Protein AF-A0A512AVW4-F1 (afdb_monomer_lite)

pLDDT: mean 85.61, std 10.14, range [58.06, 97.06]

Radius of gyration: 28.13 Å; chains: 1; bounding box: 55×37×77 Å

Structure (mmCIF, N/CA/C/O backbone):
data_AF-A0A512AVW4-F1
#
_entry.id   AF-A0A512AVW4-F1
#
loop_
_atom_site.group_PDB
_atom_site.id
_atom_site.type_symbol
_atom_site.label_atom_id
_atom_site.label_alt_id
_atom_site.label_comp_id
_atom_site.label_asym_id
_atom_site.label_entity_id
_atom_site.label_seq_id
_atom_site.pdbx_PDB_ins_code
_atom_site.Cartn_x
_atom_site.Cartn_y
_atom_site.Cartn_z
_atom_site.occupancy
_atom_site.B_iso_or_equiv
_atom_site.auth_seq_id
_atom_site.auth_comp_id
_atom_site.auth_asym_id
_atom_site.auth_atom_id
_atom_site.pdbx_PDB_model_num
ATOM 1 N N . MET A 1 1 ? 30.936 25.346 -22.991 1.00 81.38 1 MET A N 1
ATOM 2 C CA . MET A 1 1 ? 30.739 24.029 -23.639 1.00 81.38 1 MET A CA 1
ATOM 3 C C . MET A 1 1 ? 31.041 22.878 -22.681 1.00 81.38 1 MET A C 1
ATOM 5 O O . MET A 1 1 ? 30.125 22.125 -22.398 1.00 81.38 1 MET A O 1
ATOM 9 N N . TYR A 1 2 ? 32.240 22.809 -22.085 1.00 86.19 2 TYR A N 1
ATOM 10 C CA . TYR A 1 2 ? 32.635 21.758 -21.125 1.00 86.19 2 TYR A CA 1
ATOM 11 C C . TYR A 1 2 ? 31.636 21.516 -19.975 1.00 86.19 2 TYR A C 1
ATOM 13 O O . TYR A 1 2 ? 31.225 20.385 -19.739 1.00 86.19 2 TYR A O 1
ATOM 21 N N . TYR A 1 3 ? 31.170 22.583 -19.317 1.00 88.94 3 TYR A N 1
ATOM 22 C CA . TYR A 1 3 ? 30.207 22.463 -18.216 1.00 88.94 3 TYR A CA 1
ATOM 23 C C . TYR A 1 3 ? 28.861 21.863 -18.637 1.00 88.94 3 TYR A C 1
ATOM 25 O O . TYR A 1 3 ? 28.281 21.109 -17.873 1.00 88.94 3 TYR A O 1
ATOM 33 N N . SER A 1 4 ? 28.386 22.131 -19.858 1.00 90.50 4 SER A N 1
ATOM 34 C CA . SER A 1 4 ? 27.117 21.572 -20.343 1.00 90.50 4 SER A CA 1
ATOM 35 C C . SER A 1 4 ? 27.211 20.056 -20.533 1.00 90.50 4 SER A C 1
ATOM 37 O O . SER A 1 4 ? 26.312 19.335 -20.112 1.00 90.50 4 SER A O 1
ATOM 39 N N . THR A 1 5 ? 28.319 19.564 -21.093 1.00 91.88 5 THR A N 1
ATOM 40 C CA . THR A 1 5 ? 28.571 18.124 -21.238 1.00 91.88 5 THR A CA 1
ATOM 41 C C . THR A 1 5 ? 28.745 17.444 -19.880 1.00 91.88 5 THR A C 1
ATOM 43 O O . THR A 1 5 ? 28.221 16.355 -19.665 1.00 91.88 5 THR A O 1
ATOM 46 N N . LEU A 1 6 ? 29.434 18.102 -18.942 1.00 92.88 6 LEU A N 1
ATOM 47 C CA . LEU A 1 6 ? 29.630 17.585 -17.589 1.00 92.88 6 LEU A CA 1
ATOM 48 C C . LEU A 1 6 ? 28.314 17.521 -16.796 1.00 92.88 6 LEU A C 1
ATOM 50 O O . LEU A 1 6 ? 28.063 16.531 -16.116 1.00 92.88 6 LEU A O 1
ATOM 54 N N . THR A 1 7 ? 27.448 18.532 -16.918 1.00 91.06 7 THR A N 1
ATOM 55 C CA . THR A 1 7 ? 26.108 18.517 -16.312 1.00 91.06 7 THR A CA 1
ATOM 56 C C . THR A 1 7 ? 25.256 17.376 -16.863 1.00 91.06 7 THR A C 1
ATOM 58 O O . THR A 1 7 ? 24.631 16.673 -16.074 1.00 91.06 7 THR A O 1
ATOM 61 N N . LEU A 1 8 ? 25.269 17.138 -18.180 1.00 91.75 8 LEU A N 1
ATOM 62 C CA . LEU A 1 8 ? 24.544 16.012 -18.781 1.00 91.75 8 LEU A CA 1
ATOM 63 C C . LEU A 1 8 ? 25.033 14.665 -18.231 1.00 91.75 8 LEU A C 1
ATOM 65 O O . LEU A 1 8 ? 24.222 13.840 -17.828 1.00 91.75 8 LEU A O 1
ATOM 69 N N . LEU A 1 9 ? 26.349 14.471 -18.117 1.00 92.31 9 LEU A N 1
ATOM 70 C CA . LEU A 1 9 ? 26.935 13.236 -17.586 1.00 92.31 9 LEU A CA 1
ATOM 71 C C . LEU A 1 9 ? 26.539 12.976 -16.121 1.00 92.31 9 LEU A C 1
ATOM 73 O O . LEU A 1 9 ? 26.234 11.842 -15.755 1.00 92.31 9 LEU A O 1
ATOM 77 N N . ILE A 1 10 ? 26.502 14.020 -15.286 1.00 89.56 10 ILE A N 1
ATOM 78 C CA . ILE A 1 10 ? 26.073 13.915 -13.881 1.00 89.56 10 ILE A CA 1
ATOM 79 C C . ILE A 1 10 ? 24.576 13.577 -13.777 1.00 89.56 10 ILE A C 1
ATOM 81 O O . ILE A 1 10 ? 24.188 12.799 -12.906 1.00 89.56 10 ILE A O 1
ATOM 85 N N . MET A 1 11 ? 23.733 14.113 -14.668 1.00 87.94 11 MET A N 1
ATOM 86 C CA . MET A 1 11 ? 22.302 13.779 -14.710 1.00 87.94 11 MET A CA 1
ATOM 87 C C . MET A 1 11 ? 22.060 12.318 -15.117 1.00 87.94 11 MET A C 1
ATOM 89 O O . MET A 1 11 ? 21.260 11.642 -14.470 1.00 87.94 11 MET A O 1
ATOM 93 N N . GLU A 1 12 ? 22.784 11.812 -16.121 1.00 89.81 12 GLU A N 1
ATOM 94 C CA . GLU A 1 12 ? 22.723 10.398 -16.525 1.00 89.81 12 GLU A CA 1
ATOM 95 C C . GLU A 1 12 ? 23.142 9.466 -15.378 1.00 89.81 12 GLU A C 1
ATOM 97 O O . GLU A 1 12 ? 22.463 8.482 -15.080 1.00 89.81 12 GLU A O 1
ATOM 102 N N . LEU A 1 13 ? 24.217 9.812 -14.661 1.00 86.94 13 LEU A N 1
ATOM 103 C CA . LEU A 1 13 ? 24.683 9.034 -13.514 1.00 86.94 13 LEU A CA 1
ATOM 104 C C . LEU A 1 13 ? 23.662 9.028 -12.365 1.00 86.94 13 LEU A C 1
ATOM 106 O O . LEU A 1 13 ? 23.423 7.982 -11.765 1.00 86.94 13 LEU A O 1
ATOM 110 N N . ASN A 1 14 ? 23.029 10.167 -12.073 1.00 83.75 14 ASN A N 1
ATOM 111 C CA . ASN A 1 14 ? 22.021 10.271 -11.018 1.00 83.75 14 ASN A CA 1
ATOM 112 C C . ASN A 1 14 ? 20.782 9.404 -11.308 1.00 83.75 14 ASN A C 1
ATOM 114 O O . ASN A 1 14 ? 20.255 8.777 -10.396 1.00 83.75 14 ASN A O 1
ATOM 118 N N . ASN A 1 15 ? 20.347 9.310 -12.568 1.00 80.44 15 ASN A N 1
ATOM 119 C CA . ASN A 1 15 ? 19.218 8.458 -12.960 1.00 80.44 15 ASN A CA 1
ATOM 120 C C . ASN A 1 15 ? 19.537 6.961 -12.824 1.00 80.44 15 ASN A C 1
ATOM 122 O O . ASN A 1 15 ? 18.704 6.192 -12.344 1.00 80.44 15 ASN A O 1
ATOM 126 N N . VAL A 1 16 ? 20.752 6.545 -13.195 1.00 82.94 16 VAL A N 1
ATOM 127 C CA . VAL A 1 16 ? 21.211 5.156 -13.022 1.00 82.94 16 VAL A CA 1
ATOM 128 C C . VAL A 1 16 ? 21.349 4.806 -11.540 1.00 82.94 16 VAL A C 1
ATOM 130 O O . VAL A 1 16 ? 20.926 3.734 -11.113 1.00 82.94 16 VAL A O 1
ATOM 133 N N . LEU A 1 17 ? 21.887 5.720 -10.730 1.00 77.31 17 LEU A N 1
ATOM 134 C CA . LEU A 1 17 ? 21.970 5.538 -9.281 1.00 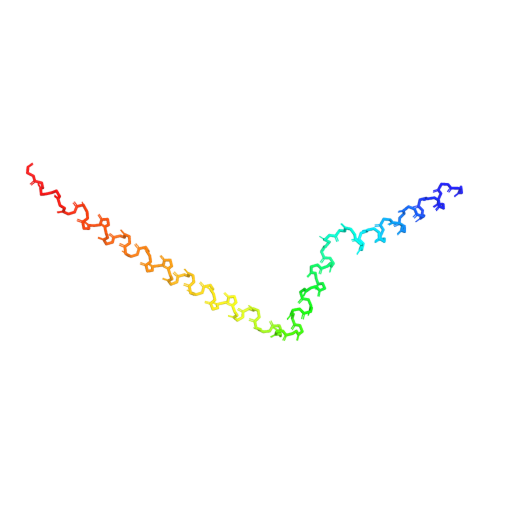77.31 17 LEU A CA 1
ATOM 135 C C . LEU A 1 17 ? 20.587 5.532 -8.620 1.00 77.31 17 LEU A C 1
ATOM 137 O O . LEU A 1 17 ? 20.373 4.750 -7.699 1.00 77.31 17 LEU A O 1
ATOM 141 N N . ALA A 1 18 ? 19.633 6.330 -9.107 1.00 73.38 18 ALA A N 1
ATOM 142 C CA . ALA A 1 18 ? 18.251 6.300 -8.634 1.00 73.38 18 ALA A CA 1
ATOM 143 C C . ALA A 1 18 ? 17.571 4.948 -8.905 1.00 73.38 18 ALA A C 1
ATOM 145 O O . ALA A 1 18 ? 16.785 4.507 -8.075 1.00 73.38 18 ALA A O 1
ATOM 146 N N . PHE A 1 19 ? 17.915 4.274 -10.009 1.00 73.19 19 PHE A N 1
ATOM 147 C CA . PHE A 1 19 ? 17.425 2.931 -10.346 1.00 73.19 19 PHE A CA 1
ATOM 148 C C . PHE A 1 19 ? 18.084 1.800 -9.531 1.00 73.19 19 PHE A C 1
ATOM 150 O O . PHE A 1 19 ? 17.540 0.709 -9.441 1.00 73.19 19 PHE A O 1
ATOM 157 N N . ILE A 1 20 ? 19.279 2.016 -8.966 1.00 71.31 20 ILE A N 1
ATOM 158 C CA . ILE A 1 20 ? 20.034 0.965 -8.251 1.00 71.31 20 ILE A CA 1
ATOM 159 C C . ILE A 1 20 ? 20.004 1.158 -6.724 1.00 71.31 20 ILE A C 1
ATOM 161 O O . ILE A 1 20 ? 20.059 0.181 -5.980 1.00 71.31 20 ILE A O 1
ATOM 165 N N . GLY A 1 21 ? 19.953 2.400 -6.238 1.00 66.94 21 GLY A N 1
ATOM 166 C CA . GLY A 1 21 ? 20.176 2.745 -4.828 1.00 66.94 21 GLY A CA 1
ATOM 167 C C . GLY A 1 21 ? 19.002 3.405 -4.106 1.00 66.94 21 GLY A C 1
ATOM 168 O O . GLY A 1 21 ? 19.069 3.584 -2.890 1.00 66.94 21 GLY A O 1
ATOM 169 N N . GLY A 1 22 ? 17.932 3.778 -4.807 1.00 66.94 22 GLY A N 1
ATOM 170 C CA . GLY A 1 22 ? 16.736 4.332 -4.186 1.00 66.94 22 GLY A CA 1
ATOM 171 C C . GLY A 1 22 ? 15.637 3.288 -4.182 1.00 66.94 22 GLY A C 1
ATOM 172 O O . GLY A 1 22 ? 15.220 2.867 -5.248 1.00 66.94 22 GLY A O 1
ATOM 173 N N . LEU A 1 23 ? 15.102 2.916 -3.015 1.00 63.66 23 LEU A N 1
ATOM 174 C CA . LEU A 1 23 ? 13.738 2.378 -2.951 1.00 63.66 23 LEU A CA 1
ATOM 175 C C . LEU A 1 23 ? 12.781 3.518 -3.325 1.00 63.66 23 LEU A C 1
ATOM 177 O O . LEU A 1 23 ? 12.165 4.149 -2.465 1.00 63.66 23 LEU A O 1
ATOM 181 N N . GLY A 1 24 ? 12.761 3.869 -4.607 1.00 74.56 24 GLY A N 1
ATOM 182 C CA . GLY A 1 24 ? 11.934 4.925 -5.143 1.00 74.56 24 GLY A CA 1
ATOM 183 C C . GLY A 1 24 ? 10.496 4.450 -5.278 1.00 74.56 24 GLY A C 1
ATOM 184 O O . GLY A 1 24 ? 10.181 3.259 -5.215 1.00 74.56 24 GLY A O 1
ATOM 185 N N . THR A 1 25 ? 9.597 5.397 -5.539 1.00 80.19 25 THR A N 1
ATOM 186 C CA . THR A 1 25 ? 8.205 5.102 -5.912 1.00 80.19 25 THR A CA 1
ATOM 187 C C . THR A 1 25 ? 8.128 4.083 -7.059 1.00 80.19 25 THR A C 1
ATOM 189 O O . THR A 1 25 ? 7.182 3.302 -7.123 1.00 80.19 25 THR A O 1
ATOM 192 N N . SER A 1 26 ? 9.141 4.054 -7.929 1.00 81.12 26 SER A N 1
ATOM 193 C CA . SER A 1 26 ? 9.277 3.135 -9.059 1.00 81.12 26 SER A CA 1
ATOM 194 C C . SER A 1 26 ? 9.423 1.663 -8.643 1.00 81.12 26 SER A C 1
ATOM 196 O O . SER A 1 26 ? 8.629 0.849 -9.111 1.00 81.12 26 SER A O 1
ATOM 198 N N . GLU A 1 27 ? 10.349 1.291 -7.748 1.00 82.00 27 GLU A N 1
ATOM 199 C CA . GLU A 1 27 ? 10.467 -0.093 -7.246 1.00 82.00 27 GLU A CA 1
ATOM 200 C C . GLU A 1 27 ? 9.179 -0.557 -6.575 1.00 82.00 27 GLU A C 1
ATOM 202 O O . GLU A 1 27 ? 8.698 -1.661 -6.836 1.00 82.00 27 GLU A O 1
ATOM 207 N N . VAL A 1 28 ? 8.605 0.295 -5.719 1.00 86.38 28 VAL A N 1
ATOM 208 C CA . VAL A 1 28 ? 7.359 -0.024 -5.014 1.00 86.38 28 VAL A CA 1
ATOM 209 C C . VAL A 1 28 ? 6.246 -0.296 -6.021 1.00 86.38 28 VAL A C 1
ATOM 211 O O . VAL A 1 28 ? 5.508 -1.265 -5.853 1.00 86.38 28 VAL A O 1
ATOM 214 N N . LEU A 1 29 ? 6.158 0.499 -7.094 1.00 88.69 29 LEU A N 1
ATOM 215 C CA . LEU A 1 29 ? 5.199 0.301 -8.178 1.00 88.69 29 LEU A CA 1
ATOM 216 C C . LEU A 1 29 ? 5.432 -1.029 -8.911 1.00 88.69 29 LEU A C 1
ATOM 218 O O . LEU A 1 29 ? 4.475 -1.764 -9.141 1.00 88.69 29 LEU A O 1
ATOM 222 N N . VAL A 1 30 ? 6.681 -1.369 -9.240 1.00 89.19 30 VAL A N 1
ATOM 223 C CA . VAL A 1 30 ? 7.026 -2.637 -9.910 1.00 89.19 30 VAL A CA 1
ATOM 224 C C . VAL A 1 30 ? 6.662 -3.836 -9.033 1.00 89.19 30 VAL A C 1
ATOM 226 O O . VAL A 1 30 ? 6.011 -4.766 -9.510 1.00 89.19 30 VAL A O 1
ATOM 229 N N . ILE A 1 31 ? 7.003 -3.803 -7.743 1.00 88.69 31 ILE A N 1
ATOM 230 C CA . ILE A 1 31 ? 6.641 -4.856 -6.785 1.00 88.69 31 ILE A CA 1
ATOM 231 C C . ILE A 1 31 ? 5.115 -4.978 -6.681 1.00 88.69 31 ILE A C 1
ATOM 233 O O . ILE A 1 31 ? 4.583 -6.087 -6.732 1.00 88.69 31 ILE A O 1
ATOM 237 N N . LEU A 1 32 ? 4.395 -3.852 -6.601 1.00 89.69 32 LEU A N 1
ATOM 238 C CA . LEU A 1 32 ? 2.930 -3.827 -6.601 1.00 89.69 32 LEU A CA 1
ATOM 239 C C . LEU A 1 32 ? 2.355 -4.493 -7.850 1.00 89.69 32 LEU A C 1
ATOM 241 O O . LEU A 1 32 ? 1.444 -5.306 -7.733 1.00 89.69 32 LEU A O 1
ATOM 245 N N . VAL A 1 33 ? 2.898 -4.192 -9.032 1.00 91.94 33 VAL A N 1
ATOM 246 C CA . VAL A 1 33 ? 2.472 -4.803 -10.298 1.00 91.94 33 VAL A CA 1
ATOM 247 C C . VAL A 1 33 ? 2.714 -6.311 -10.288 1.00 91.94 33 VAL A C 1
ATOM 249 O O . VAL A 1 33 ? 1.811 -7.064 -10.646 1.00 91.94 33 VAL A O 1
ATOM 252 N N . VAL A 1 34 ? 3.876 -6.779 -9.826 1.00 92.25 34 VAL A N 1
ATOM 253 C CA . VAL A 1 34 ? 4.167 -8.219 -9.721 1.00 92.25 34 VAL A CA 1
ATOM 254 C C . VAL A 1 34 ? 3.186 -8.912 -8.770 1.00 92.25 34 VAL A C 1
ATOM 256 O O . VAL A 1 34 ? 2.597 -9.930 -9.129 1.00 92.25 34 VAL A O 1
ATOM 259 N N . ILE A 1 35 ? 2.935 -8.343 -7.588 1.00 91.81 35 ILE A N 1
ATOM 260 C CA . ILE A 1 35 ? 1.957 -8.877 -6.625 1.00 91.81 35 ILE A CA 1
ATOM 261 C C . ILE A 1 35 ? 0.547 -8.886 -7.236 1.00 91.81 35 ILE A C 1
ATOM 263 O O . ILE A 1 35 ? -0.180 -9.869 -7.096 1.00 91.81 35 ILE A O 1
ATOM 267 N N . LEU A 1 36 ? 0.156 -7.829 -7.950 1.00 91.88 36 LEU A N 1
ATOM 268 C CA . LEU A 1 36 ? -1.133 -7.738 -8.640 1.00 91.88 36 LEU A CA 1
ATOM 269 C C . LEU A 1 36 ? -1.275 -8.773 -9.763 1.00 91.88 36 LEU A C 1
ATOM 271 O O . LEU A 1 36 ? -2.384 -9.253 -9.978 1.00 91.88 36 LEU A O 1
ATOM 275 N N . LEU A 1 37 ? -0.197 -9.132 -10.462 1.00 92.06 37 LEU A N 1
ATOM 276 C CA . LEU A 1 37 ? -0.212 -10.191 -11.475 1.00 92.06 37 LEU A CA 1
ATOM 277 C C . LEU A 1 37 ? -0.325 -11.584 -10.844 1.00 92.06 37 LEU A C 1
ATOM 279 O O . LEU A 1 37 ? -1.081 -12.412 -11.344 1.00 92.06 37 LEU A O 1
ATOM 283 N N . LEU A 1 38 ? 0.379 -11.834 -9.735 1.00 92.06 38 LEU A N 1
ATOM 284 C CA . LEU A 1 38 ? 0.357 -13.127 -9.042 1.00 92.06 38 LEU A CA 1
ATOM 285 C C . LEU A 1 38 ? -0.966 -13.380 -8.308 1.00 92.06 38 LEU A C 1
ATOM 287 O O . LEU A 1 38 ? -1.553 -14.454 -8.421 1.00 92.06 38 LEU A O 1
ATOM 291 N N . PHE A 1 39 ? -1.442 -12.395 -7.546 1.00 90.38 39 PHE A N 1
ATOM 292 C CA . PHE A 1 39 ? -2.639 -12.533 -6.714 1.00 90.38 39 PHE A CA 1
ATOM 293 C C . PHE A 1 39 ? -3.912 -12.024 -7.400 1.00 90.38 39 PHE A C 1
ATOM 295 O O . PHE A 1 39 ? -5.015 -12.416 -7.017 1.00 90.38 39 PHE A O 1
ATOM 302 N N . GLY A 1 40 ? -3.785 -11.175 -8.419 1.00 86.81 40 GLY A N 1
ATOM 303 C CA . GLY A 1 40 ? -4.899 -10.510 -9.087 1.00 86.81 40 GLY A CA 1
ATOM 304 C C . GLY A 1 40 ? -5.312 -9.206 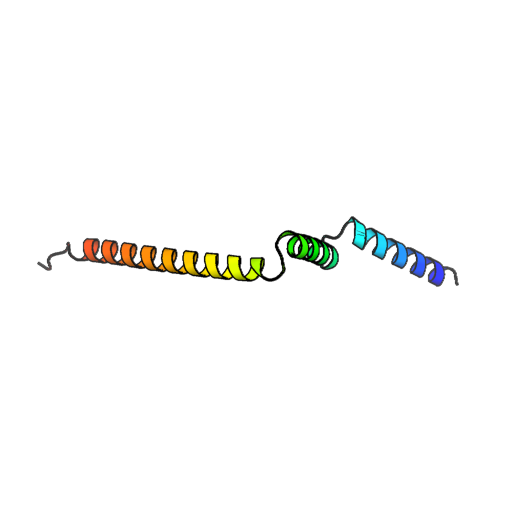-8.397 1.00 86.81 40 GLY A C 1
ATOM 305 O O . GLY A 1 40 ? -5.417 -9.125 -7.170 1.00 86.81 40 GLY A O 1
ATOM 306 N N . ALA A 1 41 ? -5.669 -8.193 -9.193 1.00 85.06 41 ALA A N 1
ATOM 307 C CA . ALA A 1 41 ? -6.100 -6.877 -8.699 1.00 85.06 41 ALA A CA 1
ATOM 308 C C . ALA A 1 41 ? -7.321 -6.900 -7.766 1.00 85.06 41 ALA A C 1
ATOM 310 O O . ALA A 1 41 ? -7.512 -5.991 -6.962 1.00 85.06 41 ALA A O 1
ATOM 311 N N . LYS A 1 42 ? -8.139 -7.955 -7.843 1.00 85.69 42 LYS A N 1
ATOM 312 C CA . LYS A 1 42 ? -9.328 -8.119 -6.999 1.00 85.69 42 LYS A CA 1
ATOM 313 C C . LYS A 1 42 ? -9.028 -8.721 -5.625 1.00 85.69 42 LYS A C 1
ATOM 315 O O . LYS A 1 42 ? -9.791 -8.467 -4.700 1.00 85.69 42 LYS A O 1
ATOM 320 N N . ARG A 1 43 ? -7.927 -9.465 -5.455 1.00 87.38 43 ARG A N 1
ATOM 321 C CA . ARG A 1 43 ? -7.671 -10.191 -4.199 1.00 87.38 43 ARG A CA 1
ATOM 322 C C . ARG A 1 43 ? -7.081 -9.325 -3.096 1.00 87.38 43 ARG A C 1
ATOM 324 O O . ARG A 1 43 ? -7.446 -9.510 -1.944 1.00 87.38 43 ARG A O 1
ATOM 331 N N . ILE A 1 44 ? -6.255 -8.332 -3.423 1.00 88.94 44 ILE A N 1
ATOM 332 C CA . ILE A 1 44 ? -5.738 -7.373 -2.428 1.00 88.94 44 ILE A CA 1
ATOM 333 C C . ILE A 1 44 ? -6.870 -6.634 -1.683 1.00 88.94 44 ILE A C 1
ATOM 335 O O . ILE A 1 44 ? -6.887 -6.680 -0.451 1.00 88.94 44 ILE A O 1
ATOM 339 N N . PRO A 1 45 ? -7.845 -5.986 -2.359 1.00 86.25 45 PRO A N 1
ATOM 340 C CA . PRO A 1 45 ? -8.925 -5.288 -1.659 1.00 86.25 45 PRO A CA 1
ATOM 341 C C . PRO A 1 45 ? -9.878 -6.245 -0.934 1.00 86.25 45 PRO A C 1
ATOM 343 O O . PRO A 1 45 ? -10.468 -5.867 0.075 1.00 86.25 45 PRO A O 1
ATOM 346 N N . GLU A 1 46 ? -10.039 -7.474 -1.421 1.00 91.62 46 GLU A N 1
ATOM 347 C CA . GLU A 1 46 ? -10.854 -8.501 -0.770 1.00 91.62 46 GLU A CA 1
ATOM 348 C C . GLU A 1 46 ? -10.220 -8.978 0.546 1.00 91.62 46 GLU A C 1
ATOM 350 O O . GLU A 1 46 ? -10.889 -8.982 1.581 1.00 91.62 46 GLU A O 1
ATOM 355 N N . LEU A 1 47 ? -8.910 -9.249 0.542 1.00 91.50 47 LEU A N 1
ATOM 356 C CA . LEU A 1 47 ? -8.134 -9.563 1.744 1.00 91.50 47 LEU A CA 1
ATOM 357 C C . LEU A 1 47 ? -8.132 -8.394 2.734 1.00 91.50 47 LEU A C 1
ATOM 359 O O . LEU A 1 47 ? -8.386 -8.597 3.918 1.00 91.50 47 LEU A O 1
ATOM 363 N N . ALA A 1 48 ? -7.922 -7.164 2.259 1.00 93.12 48 ALA A N 1
ATOM 364 C CA . ALA A 1 48 ? -7.953 -5.973 3.105 1.00 93.12 48 ALA A CA 1
ATOM 365 C C . ALA A 1 48 ? -9.324 -5.768 3.771 1.00 93.12 48 ALA A C 1
ATOM 367 O O . ALA A 1 48 ? -9.397 -5.448 4.957 1.00 93.12 48 ALA A O 1
ATOM 368 N N . LYS A 1 49 ? -10.424 -5.999 3.039 1.00 94.88 49 LYS A N 1
ATOM 369 C CA . LYS A 1 49 ? -11.785 -5.949 3.598 1.00 94.88 49 LYS A CA 1
ATOM 370 C C . LYS A 1 49 ? -12.016 -7.046 4.636 1.00 94.88 49 LYS A C 1
ATOM 372 O O . LYS A 1 49 ? -12.606 -6.759 5.675 1.00 94.88 49 LYS A O 1
ATOM 377 N N . GLY A 1 50 ? -11.563 -8.273 4.371 1.00 95.69 50 GLY A N 1
ATOM 378 C CA . GLY A 1 50 ? -11.665 -9.391 5.313 1.00 95.69 50 GLY A CA 1
ATOM 379 C C . GLY A 1 50 ? -10.893 -9.129 6.607 1.00 95.69 50 GLY A C 1
ATOM 380 O O . GLY A 1 50 ? -11.465 -9.201 7.693 1.00 95.69 50 GLY A O 1
ATOM 381 N N . LEU A 1 51 ? -9.628 -8.720 6.488 1.00 96.31 51 LEU A N 1
ATOM 382 C CA . LEU A 1 51 ? -8.781 -8.338 7.621 1.00 96.31 51 LEU A CA 1
ATOM 383 C C . LEU A 1 51 ? -9.370 -7.155 8.397 1.00 96.31 51 LEU A C 1
ATOM 385 O O . LEU A 1 51 ? -9.417 -7.191 9.621 1.00 96.31 51 LEU A O 1
ATOM 389 N N . GLY A 1 52 ? -9.871 -6.129 7.704 1.00 96.00 52 GLY A N 1
ATOM 390 C CA . GLY A 1 52 ? -10.479 -4.961 8.343 1.00 96.00 52 GLY A CA 1
ATOM 391 C C . GLY A 1 52 ? -11.723 -5.305 9.164 1.00 96.00 52 GLY A C 1
ATOM 392 O O . GLY A 1 52 ? -11.892 -4.785 10.266 1.00 96.00 52 GLY A O 1
ATOM 393 N N . LYS A 1 53 ? -12.571 -6.213 8.662 1.00 96.88 53 LYS A N 1
ATOM 394 C CA . LYS A 1 53 ? -13.712 -6.733 9.428 1.00 96.88 53 LYS A CA 1
ATOM 395 C C . LYS A 1 53 ? -13.251 -7.535 10.643 1.00 96.88 53 LYS A C 1
ATOM 397 O O . LYS A 1 53 ? -13.692 -7.230 11.744 1.00 96.88 53 LYS A O 1
ATOM 402 N N . GLY A 1 54 ? -12.310 -8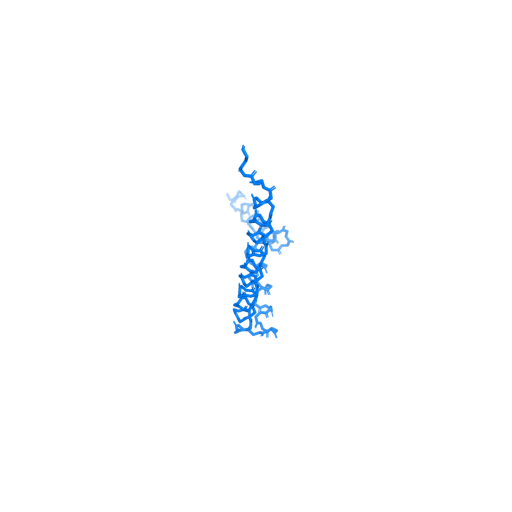.463 10.461 1.00 96.94 54 GLY A N 1
ATOM 403 C CA . GLY A 1 54 ? -11.786 -9.278 11.560 1.00 96.94 54 GLY A CA 1
ATOM 404 C C . GLY A 1 54 ? -11.142 -8.444 12.672 1.00 96.94 54 GLY A C 1
ATOM 405 O O . GLY A 1 54 ? -11.417 -8.666 13.846 1.00 96.94 54 GLY A O 1
ATOM 406 N N . ILE A 1 55 ? -10.351 -7.423 12.322 1.00 97.06 55 ILE A N 1
ATOM 407 C CA . ILE A 1 55 ? -9.752 -6.498 13.300 1.00 97.06 55 ILE A CA 1
ATOM 408 C C . ILE A 1 55 ? -10.835 -5.720 14.059 1.00 97.06 55 ILE A C 1
ATOM 410 O O . ILE A 1 55 ? -10.707 -5.504 15.264 1.00 97.06 55 ILE A O 1
ATOM 414 N N . ARG A 1 56 ? -11.898 -5.286 13.371 1.00 96.62 56 ARG A N 1
ATOM 415 C CA . ARG A 1 56 ? -13.009 -4.564 14.000 1.00 96.62 56 ARG A CA 1
ATOM 416 C C . ARG A 1 56 ? -13.768 -5.453 14.982 1.00 96.62 56 ARG A C 1
ATOM 418 O O . ARG A 1 56 ? -13.934 -5.053 16.126 1.00 96.62 56 ARG A O 1
ATOM 425 N N . GLU A 1 57 ? -14.157 -6.650 14.556 1.00 96.81 57 GLU A N 1
ATOM 426 C CA . GLU A 1 57 ? -14.851 -7.629 15.403 1.00 96.81 57 GLU A CA 1
ATOM 427 C C . GLU A 1 57 ? -14.004 -8.010 16.624 1.00 96.81 57 GLU A C 1
ATOM 429 O O . GLU A 1 57 ? -14.498 -8.003 17.749 1.00 96.81 57 GLU A O 1
ATOM 434 N N . PHE A 1 58 ? -12.701 -8.240 16.428 1.00 96.81 58 PHE A N 1
ATOM 435 C CA . PHE A 1 58 ? -11.770 -8.522 17.520 1.00 96.81 58 PHE A CA 1
ATOM 436 C C . PHE A 1 58 ? -11.689 -7.367 18.528 1.00 96.81 58 PHE A C 1
ATOM 438 O O . PHE A 1 58 ? -11.701 -7.582 19.744 1.00 96.81 58 PHE A O 1
ATOM 445 N N . LYS A 1 59 ? -11.626 -6.124 18.037 1.00 95.81 59 LYS A N 1
ATOM 446 C CA . LYS A 1 59 ? -11.595 -4.925 18.881 1.00 95.81 59 LYS A CA 1
ATOM 447 C C . LYS A 1 59 ? -12.893 -4.746 19.668 1.00 95.81 59 LYS A C 1
ATOM 449 O O . LYS A 1 59 ? -12.828 -4.399 20.846 1.00 95.81 59 LYS A O 1
ATOM 454 N N . ASP A 1 60 ? -14.037 -4.962 19.028 1.00 96.25 60 ASP A N 1
ATOM 455 C CA . ASP A 1 60 ? -15.352 -4.816 19.650 1.00 96.25 60 ASP A CA 1
ATOM 456 C C . ASP A 1 60 ? -15.542 -5.867 20.757 1.00 96.25 60 ASP A C 1
ATOM 458 O O . ASP A 1 60 ? -15.841 -5.496 21.893 1.00 96.25 60 ASP A O 1
ATOM 462 N N . ALA A 1 61 ? -15.213 -7.136 20.486 1.00 95.06 61 ALA A N 1
ATOM 463 C CA . ALA A 1 61 ? -15.243 -8.206 21.487 1.00 95.06 61 ALA A CA 1
ATOM 464 C C . ALA A 1 61 ? -14.295 -7.928 22.667 1.00 95.06 61 ALA A C 1
ATOM 466 O O . ALA A 1 61 ? -14.666 -8.072 23.829 1.00 95.06 61 ALA A O 1
ATOM 467 N N . THR A 1 62 ? -13.075 -7.455 22.391 1.00 95.50 62 THR A N 1
ATOM 468 C CA . THR A 1 62 ? -12.115 -7.092 23.449 1.00 95.50 62 THR A CA 1
ATOM 469 C C . THR A 1 62 ? -12.642 -5.951 24.326 1.00 95.50 62 THR A C 1
ATOM 471 O O . THR A 1 62 ? -12.407 -5.930 25.534 1.00 95.50 62 THR A O 1
ATOM 474 N N . LYS A 1 63 ? -13.353 -4.984 23.733 1.00 94.75 63 LYS A N 1
ATOM 475 C CA . LYS A 1 63 ? -13.928 -3.849 24.462 1.00 94.75 63 LYS A CA 1
ATOM 476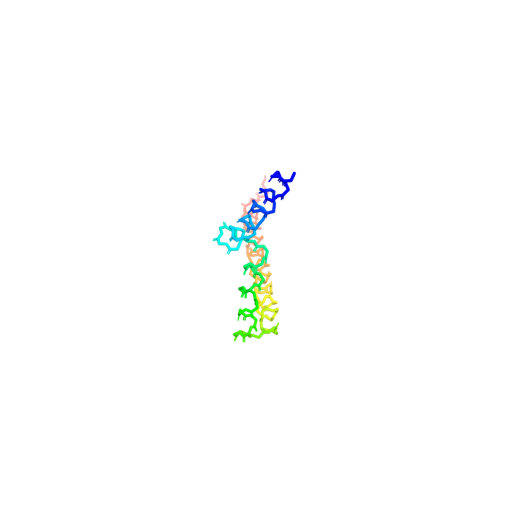 C C . LYS A 1 63 ? -15.077 -4.278 25.372 1.00 94.75 63 LYS A C 1
ATOM 478 O O . LYS A 1 63 ? -15.143 -3.788 26.495 1.00 94.75 63 LYS A O 1
ATOM 483 N N . GLU A 1 64 ? -15.943 -5.167 24.897 1.00 92.69 64 GLU A N 1
ATOM 484 C CA . GLU A 1 64 ? -17.051 -5.730 25.674 1.00 92.69 64 GLU A CA 1
ATOM 485 C C . GLU A 1 64 ? -16.528 -6.493 26.895 1.00 92.69 64 GLU A C 1
ATOM 487 O O . GLU A 1 64 ? -16.863 -6.144 28.026 1.00 92.69 64 GLU A O 1
ATOM 492 N N . ILE A 1 65 ? -15.568 -7.401 26.680 1.00 92.44 65 ILE A N 1
ATOM 493 C CA . ILE A 1 65 ? -14.892 -8.143 27.753 1.00 92.44 65 ILE A CA 1
ATOM 494 C C . ILE A 1 65 ? -14.277 -7.183 28.775 1.00 92.44 65 ILE A C 1
ATOM 496 O O . ILE A 1 65 ? -14.452 -7.350 29.980 1.00 92.44 65 ILE A O 1
ATOM 500 N N . LYS A 1 66 ? -13.571 -6.145 28.311 1.00 91.00 66 LYS A N 1
ATOM 501 C CA . LYS A 1 66 ? -12.974 -5.152 29.207 1.00 91.00 66 LYS A CA 1
ATOM 502 C C . LYS A 1 66 ? -14.036 -4.411 30.025 1.00 91.00 66 LYS A C 1
ATOM 504 O O . LYS A 1 66 ? -13.833 -4.216 31.219 1.00 91.00 66 LYS A O 1
ATOM 509 N N . SER A 1 67 ? -15.155 -4.019 29.413 1.00 89.56 6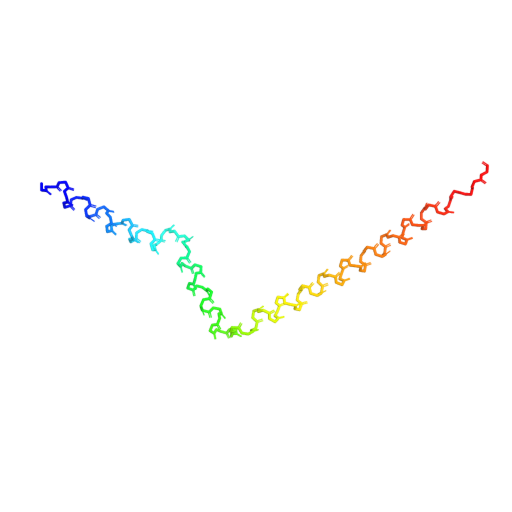7 SER A N 1
ATOM 510 C CA . SER A 1 67 ? -16.233 -3.329 30.127 1.00 89.56 67 SER A CA 1
ATOM 511 C C . SER A 1 67 ? -16.950 -4.217 31.140 1.00 89.56 67 SER A C 1
ATOM 513 O O . SER A 1 67 ? -17.355 -3.720 32.187 1.00 89.56 67 SER A O 1
ATOM 515 N N . ASP A 1 68 ? -17.072 -5.514 30.867 1.00 87.50 68 ASP A N 1
ATOM 516 C CA . ASP A 1 68 ? -17.695 -6.463 31.791 1.00 87.50 68 ASP A CA 1
ATOM 517 C C . ASP A 1 68 ? -16.794 -6.736 32.998 1.00 87.50 68 ASP A C 1
ATOM 519 O O . ASP A 1 68 ? -17.272 -6.753 34.131 1.00 87.50 68 ASP A O 1
ATOM 523 N N . ILE A 1 69 ? -15.479 -6.843 32.779 1.00 86.69 69 ILE A N 1
ATOM 524 C CA . ILE A 1 69 ? -14.485 -6.941 33.858 1.00 86.69 69 ILE A CA 1
ATOM 525 C C . ILE A 1 69 ? -14.482 -5.655 34.702 1.00 86.69 69 ILE A C 1
ATOM 527 O O . ILE A 1 69 ? -14.480 -5.730 35.928 1.00 86.69 69 ILE A O 1
ATOM 531 N N . GLU A 1 70 ? -14.522 -4.471 34.080 1.00 84.50 70 GLU A N 1
ATOM 532 C CA . GLU A 1 70 ? -14.567 -3.190 34.805 1.00 84.50 70 GLU A CA 1
ATOM 533 C C . GLU A 1 70 ? -15.865 -3.003 35.607 1.00 84.50 70 GLU A C 1
ATOM 535 O O . GLU A 1 70 ? -15.824 -2.432 36.696 1.00 84.50 70 GLU A O 1
ATOM 540 N N . LYS A 1 71 ? -17.011 -3.487 35.113 1.00 82.62 71 LYS A N 1
ATOM 541 C CA . LYS A 1 71 ? -18.277 -3.469 35.865 1.00 82.62 71 LYS A CA 1
ATOM 542 C C . LYS A 1 71 ? -18.248 -4.441 37.040 1.00 82.62 71 LYS A C 1
ATOM 544 O O . LYS A 1 71 ? -18.558 -4.036 38.154 1.00 82.62 71 LYS A O 1
ATOM 549 N N . ALA A 1 72 ? -17.796 -5.675 36.813 1.00 78.94 72 ALA A N 1
ATOM 550 C CA . ALA A 1 72 ? -17.665 -6.676 37.868 1.00 78.94 72 ALA A CA 1
ATOM 551 C C . ALA A 1 72 ? -16.716 -6.214 38.988 1.00 78.94 72 ALA A C 1
ATOM 553 O O . ALA A 1 72 ? -17.007 -6.418 40.158 1.00 78.94 72 ALA A O 1
ATOM 554 N N . ALA A 1 73 ? -15.624 -5.522 38.645 1.00 76.31 73 ALA A N 1
ATOM 555 C CA . ALA A 1 73 ? -14.682 -4.986 39.626 1.00 76.31 73 ALA A CA 1
ATOM 556 C C . ALA A 1 73 ? -15.209 -3.764 40.410 1.00 76.31 73 ALA A C 1
ATOM 558 O O . ALA A 1 73 ? -14.712 -3.490 41.500 1.00 76.31 73 ALA A O 1
ATOM 559 N N . ASN A 1 74 ? -16.183 -3.016 39.876 1.00 70.94 74 ASN A N 1
ATOM 560 C CA . ASN A 1 74 ? -16.747 -1.832 40.540 1.00 70.94 74 ASN A CA 1
ATOM 561 C C . ASN A 1 74 ? -18.031 -2.126 41.341 1.00 70.94 74 ASN A C 1
ATOM 563 O O . ASN A 1 74 ? -18.341 -1.372 42.263 1.00 70.94 74 ASN A O 1
ATOM 567 N N . ASP A 1 75 ? -18.733 -3.229 41.062 1.00 63.97 75 ASP A N 1
ATOM 568 C CA . ASP A 1 75 ? -19.929 -3.651 41.813 1.00 63.97 75 ASP A CA 1
ATOM 569 C C . ASP A 1 75 ? -19.607 -4.300 43.186 1.00 63.97 75 ASP A C 1
ATOM 571 O O . ASP A 1 75 ? -20.514 -4.577 43.972 1.00 63.97 75 ASP A O 1
ATOM 575 N N . GLU A 1 76 ? -18.325 -4.485 43.541 1.00 60.88 76 GLU A N 1
ATOM 576 C CA . GLU A 1 76 ? -17.880 -5.071 44.823 1.00 60.88 76 GLU A CA 1
ATOM 577 C C . GLU A 1 76 ? -17.605 -4.055 45.952 1.00 60.88 76 GLU A C 1
ATOM 579 O O . GLU A 1 76 ? -17.106 -4.425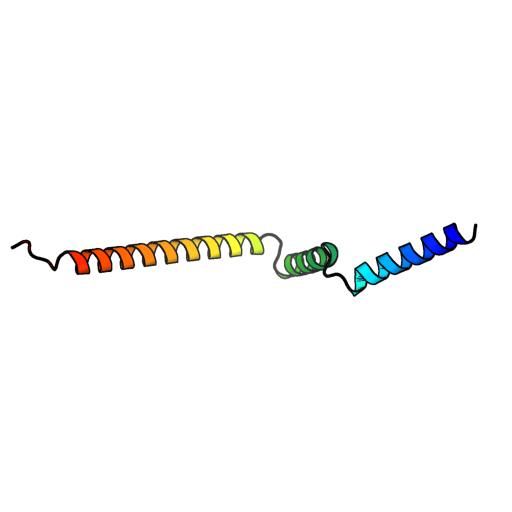 47.017 1.00 60.88 76 GLU A O 1
ATOM 584 N N . THR A 1 77 ? -17.984 -2.782 45.797 1.00 61.38 77 THR A N 1
ATOM 585 C CA . THR A 1 77 ? -18.087 -1.873 46.955 1.00 61.38 77 THR A CA 1
ATOM 586 C C . THR A 1 77 ? -19.553 -1.667 47.331 1.00 61.38 77 THR A C 1
ATOM 588 O O . THR A 1 77 ? -20.199 -0.747 46.828 1.00 61.38 77 THR A O 1
ATOM 591 N N . PRO A 1 78 ? -20.120 -2.509 48.224 1.00 61.16 78 PRO A N 1
ATOM 592 C CA . PRO A 1 78 ? -21.414 -2.221 48.809 1.00 61.16 78 PRO A CA 1
ATOM 593 C C . PRO A 1 78 ? -21.249 -0.950 49.636 1.00 61.16 78 PRO A C 1
ATOM 595 O O . PRO A 1 78 ? -20.589 -0.952 50.674 1.00 61.16 78 PRO A O 1
ATOM 598 N N . ASN A 1 79 ? -21.822 0.133 49.120 1.00 68.19 79 ASN A N 1
ATOM 599 C CA . ASN A 1 79 ? -22.038 1.394 49.809 1.00 68.19 79 ASN A CA 1
ATOM 600 C C . ASN A 1 79 ? -22.552 1.110 51.237 1.00 68.19 79 ASN A C 1
ATOM 602 O O . ASN A 1 79 ? -23.706 0.707 51.409 1.00 68.19 79 ASN A O 1
ATOM 606 N N . ARG A 1 80 ? -21.667 1.239 52.232 1.00 58.06 80 ARG A N 1
ATOM 607 C CA . ARG A 1 80 ? -21.974 1.234 53.666 1.00 58.06 80 ARG A CA 1
ATOM 608 C C . ARG A 1 80 ? -21.798 2.637 54.208 1.00 58.06 80 ARG A C 1
ATOM 610 O O . ARG A 1 80 ? -20.758 3.245 53.876 1.00 58.06 80 ARG A O 1
#

Organism: NCBI:txid670289

Sequence (80 aa):
MYYSTLTLLIMELNNVLAFIGGLGTSEVLVILVVILLLFGAKRIPELAKGLGKGIREFKDATKEIKSDIEKAANDETPNR

Foldseek 3Di:
DVVVVVVVVVVVVVVVCCVVPDPDPVVVVVVVVVCCVVQNPVVVVVVVVVVVVVVVVVVVVVVVVVVVVVVVVVVPDDDD

InterPro domains:
  IPR003369 Sec-independent protein translocase protein TatA/B/E [PF02416] (22-68)
  IPR006312 Sec-independent protein translocase protein TatA/E [MF_00236] (20-79)
  IPR006312 Sec-independent protein translocase protein TatA/E [TIGR01411] (22-67)

Secondary structure (DSSP, 8-state):
-HHHHHHHHHHHHHHHHHHHH---HHHHHHHHHHHHHHH-TTHHHHHHHHHHHHHHHHHHHHHHHHHHHHHHHHTT----